Protein AF-A0ABD2KCN2-F1 (afdb_monomer)

InterPro domains:
  IPR000612 Proteolipid membrane potential modulator [PF01679] (24-72)
  IPR000612 Proteolipid membrane potential modulator [PS01309] (28-43)
  IPR000612 Proteolipid membrane potential modulator [PTHR21659] (23-71)

Solvent-accessible surface area (backbone atoms only — not comparable to full-atom values): 3998 Å² total; per-residue (Å²): 107,72,70,59,52,52,53,53,53,51,48,54,60,50,53,58,56,54,54,58,52,49,54,52,52,42,55,54,27,15,74,78,39,26,50,57,25,43,40,72,73,60,52,82,48,59,68,61,38,52,49,31,51,53,30,42,74,78,36,59,65,61,15,30,54,51,25,49,46,52,76,74,76,106

pLDDT: mean 82.81, std 6.3, range [63.84, 90.81]

Secondary structure (DSSP, 8-state):
-HHHHHHHHHHHHHHHHHHHHHHHHHHHHHHH-HHHHHHHHHSS-HHHHHHHHHHHHH-HHHHHHHHHHHHHH-

Sequence (74 aa):
MALLVIFHLKQSATEVKMVEVQQLIELIFCILLPPVAILLHGGLDILHLILNIVLCILGYVPGIIHALWYCFFS

Mean predicted aligned error: 7.68 Å

Organism: NCBI:txid157864

Radius of gyration: 16.99 Å; Cα contacts (8 Å, |Δi|>4): 52; chains: 1; bounding box: 27×18×58 Å

Structure (mmCIF, N/CA/C/O backbone):
data_AF-A0ABD2KCN2-F1
#
_entry.id   AF-A0ABD2KCN2-F1
#
loop_
_atom_site.group_PDB
_atom_site.id
_atom_site.type_symbol
_atom_site.label_atom_id
_atom_site.label_alt_id
_atom_site.label_comp_id
_atom_site.label_asym_id
_atom_site.label_entity_id
_atom_site.label_seq_id
_atom_site.pdbx_PDB_ins_code
_atom_site.Cartn_x
_atom_site.Cartn_y
_atom_site.Cartn_z
_atom_site.occupancy
_atom_site.B_iso_or_equiv
_atom_site.auth_seq_id
_atom_site.auth_comp_id
_atom_site.auth_asym_id
_atom_site.auth_atom_id
_atom_site.pdbx_PDB_model_num
ATOM 1 N N . MET A 1 1 ? -11.335 -4.837 41.002 1.00 75.75 1 MET A N 1
ATOM 2 C CA . MET A 1 1 ? -11.205 -5.892 39.968 1.00 75.75 1 MET A CA 1
ATOM 3 C C . MET A 1 1 ? -12.164 -5.695 38.795 1.00 75.75 1 MET A C 1
ATOM 5 O O . MET A 1 1 ? -11.661 -5.535 37.695 1.00 75.75 1 MET A O 1
ATOM 9 N N . ALA A 1 2 ? -13.489 -5.607 38.985 1.00 83.44 2 ALA A N 1
ATOM 10 C CA . ALA A 1 2 ? -14.446 -5.421 37.875 1.00 83.44 2 ALA A CA 1
ATOM 11 C C . ALA A 1 2 ? -14.172 -4.183 36.987 1.00 83.44 2 ALA A C 1
ATOM 13 O O . ALA A 1 2 ? -14.188 -4.288 35.766 1.00 83.44 2 ALA A O 1
ATOM 14 N N . LEU A 1 3 ? -13.828 -3.033 37.584 1.00 82.31 3 LEU A N 1
ATOM 15 C CA . LEU A 1 3 ? -13.500 -1.808 36.836 1.00 82.31 3 LEU A CA 1
ATOM 16 C C . LEU A 1 3 ? -12.250 -1.960 35.939 1.00 82.31 3 LEU A C 1
ATOM 18 O O . LEU A 1 3 ? -12.196 -1.401 34.850 1.00 82.31 3 LEU A O 1
ATOM 22 N N . LEU A 1 4 ? -11.263 -2.743 36.392 1.00 82.88 4 LEU A N 1
ATOM 23 C CA . LEU A 1 4 ? -9.991 -2.979 35.697 1.00 82.88 4 LEU A CA 1
ATOM 24 C C . LEU A 1 4 ? -10.188 -3.933 34.506 1.00 82.88 4 LEU A C 1
ATOM 26 O O . LEU A 1 4 ? -9.617 -3.722 33.441 1.00 82.88 4 LEU A O 1
ATOM 30 N N . VAL A 1 5 ? -11.082 -4.918 34.656 1.00 86.12 5 VAL A N 1
ATOM 31 C CA . VAL A 1 5 ? -11.524 -5.791 33.557 1.00 86.12 5 VAL A CA 1
ATOM 32 C C . VAL A 1 5 ? -12.260 -4.979 32.487 1.00 86.12 5 VAL A C 1
ATOM 34 O O . VAL A 1 5 ? -11.937 -5.097 31.311 1.00 86.12 5 VAL A O 1
ATOM 37 N N . ILE A 1 6 ? -13.187 -4.093 32.870 1.00 81.62 6 ILE A N 1
ATOM 38 C CA . ILE A 1 6 ? -13.934 -3.258 31.911 1.00 81.62 6 ILE A CA 1
ATOM 39 C C . ILE A 1 6 ? -13.004 -2.286 31.162 1.00 81.62 6 ILE A C 1
ATOM 41 O O . ILE A 1 6 ? -13.175 -2.084 29.961 1.00 81.62 6 ILE A O 1
ATOM 45 N N . PHE A 1 7 ? -11.996 -1.718 31.834 1.00 84.56 7 PHE A N 1
ATOM 46 C CA . PHE A 1 7 ? -10.999 -0.855 31.193 1.00 84.56 7 PHE A CA 1
ATOM 47 C C . PHE A 1 7 ? -10.166 -1.614 30.147 1.00 84.56 7 PHE A C 1
ATOM 49 O O . PHE A 1 7 ? -10.022 -1.133 29.023 1.00 84.56 7 PHE A O 1
ATOM 56 N N . HIS A 1 8 ? -9.710 -2.833 30.464 1.00 80.19 8 HIS A N 1
ATOM 57 C CA . HIS A 1 8 ? -9.008 -3.685 29.497 1.00 80.19 8 HIS A CA 1
ATOM 58 C C . HIS A 1 8 ? -9.891 -4.097 28.312 1.00 80.19 8 HIS A C 1
ATOM 60 O O . HIS A 1 8 ? -9.442 -4.015 27.171 1.00 80.19 8 HIS A O 1
ATOM 66 N N . LEU A 1 9 ? -11.158 -4.462 28.546 1.00 81.25 9 LEU A N 1
ATOM 67 C CA . LEU A 1 9 ? -12.077 -4.810 27.454 1.00 81.25 9 LEU A CA 1
ATOM 68 C C . LEU A 1 9 ? -12.395 -3.605 26.553 1.00 81.25 9 LEU A C 1
ATOM 70 O O . LEU A 1 9 ? -12.514 -3.751 25.336 1.00 81.25 9 LEU A O 1
ATOM 74 N N . LYS A 1 10 ? -12.476 -2.396 27.125 1.00 80.44 10 LYS A N 1
ATOM 75 C CA . LYS A 1 10 ? -12.663 -1.157 26.355 1.00 80.44 10 LYS A CA 1
ATOM 76 C C . LYS A 1 10 ? -11.436 -0.809 25.514 1.00 80.44 10 LYS A C 1
ATOM 78 O O . LYS A 1 10 ? -11.597 -0.244 24.431 1.00 80.44 10 LYS A O 1
ATOM 83 N N . GLN A 1 11 ? -10.234 -1.154 25.976 1.00 75.00 11 GLN A N 1
ATOM 84 C CA . GLN A 1 11 ? -9.012 -0.945 25.207 1.00 75.00 11 GLN A CA 1
ATOM 85 C C . GLN A 1 11 ? -8.946 -1.889 23.997 1.00 75.00 11 GLN A C 1
ATOM 87 O O . GLN A 1 11 ? -8.726 -1.398 22.895 1.00 75.00 11 GLN A O 1
ATOM 92 N N . SER A 1 12 ? -9.284 -3.177 24.145 1.00 70.00 12 SER A N 1
ATOM 93 C CA . SER A 1 12 ? -9.366 -4.102 22.996 1.00 70.00 12 SER A CA 1
ATOM 94 C C . SER A 1 12 ? -10.424 -3.692 21.968 1.00 70.00 12 SER A C 1
ATOM 96 O O . SER A 1 12 ? -10.169 -3.749 20.770 1.00 70.00 12 SER A O 1
ATOM 98 N N . ALA A 1 13 ? -11.595 -3.215 22.403 1.00 71.06 13 ALA A N 1
ATOM 99 C CA . ALA A 1 13 ? -12.625 -2.740 21.474 1.00 71.06 13 ALA A CA 1
ATOM 100 C C . ALA A 1 13 ? -12.230 -1.440 20.747 1.00 71.06 13 ALA A C 1
ATOM 102 O O . ALA A 1 13 ? -12.674 -1.190 19.627 1.00 71.06 13 ALA A O 1
ATOM 103 N N . THR A 1 14 ? -11.402 -0.602 21.379 1.00 72.56 14 THR A N 1
ATOM 104 C CA . THR A 1 14 ? -10.891 0.623 20.749 1.00 72.56 14 THR A CA 1
ATOM 105 C C . THR A 1 14 ? -9.776 0.289 19.762 1.00 72.56 14 THR A C 1
ATOM 107 O O . THR A 1 14 ? -9.773 0.837 18.670 1.00 72.56 14 THR A O 1
ATOM 110 N N . GLU A 1 15 ? -8.889 -0.649 20.095 1.00 65.44 15 GLU A N 1
ATOM 111 C CA . GLU A 1 15 ? -7.788 -1.087 19.230 1.00 65.44 15 GLU A CA 1
ATOM 112 C C . GLU A 1 15 ? -8.298 -1.678 17.906 1.00 65.44 15 GLU A C 1
ATOM 114 O O . GLU A 1 15 ? -7.880 -1.236 16.838 1.00 65.44 15 GLU A O 1
ATOM 119 N N . VAL A 1 16 ? -9.301 -2.563 17.961 1.00 68.62 16 VAL A N 1
ATOM 120 C CA . VAL A 1 16 ? -9.910 -3.174 16.762 1.00 68.62 16 VAL A CA 1
ATOM 121 C C . VAL A 1 16 ? -10.537 -2.124 15.839 1.00 68.62 16 VAL A C 1
ATOM 123 O O . VAL A 1 16 ? -10.424 -2.219 14.620 1.00 68.62 16 VAL A O 1
ATOM 126 N N . LYS A 1 17 ? -11.148 -1.074 16.401 1.00 70.00 17 LYS A N 1
ATOM 127 C CA . LYS A 1 17 ? -11.770 -0.013 15.599 1.00 70.00 17 LYS A CA 1
ATOM 128 C C . LYS A 1 17 ? -10.743 0.829 14.838 1.00 70.00 17 LYS A C 1
ATOM 130 O O . LYS A 1 17 ? -11.058 1.322 13.762 1.00 70.00 17 LYS A O 1
ATOM 135 N N . MET A 1 18 ? -9.538 1.011 15.377 1.00 63.84 18 MET A N 1
ATOM 136 C CA . MET A 1 18 ? -8.502 1.811 14.712 1.00 63.84 18 MET A CA 1
ATOM 137 C C . MET A 1 18 ? -7.865 1.050 13.542 1.00 63.84 18 MET A C 1
ATOM 139 O O . MET A 1 18 ? -7.519 1.668 12.539 1.00 63.84 18 MET A O 1
ATOM 143 N N . VAL A 1 19 ? -7.781 -0.282 13.639 1.00 71.19 19 VAL A N 1
ATOM 144 C CA . VAL A 1 19 ? -7.235 -1.146 12.580 1.00 71.19 19 VAL A CA 1
ATOM 145 C C . VAL A 1 19 ? -8.100 -1.107 11.312 1.00 71.19 19 VAL A C 1
ATOM 147 O O . VAL A 1 19 ? -7.559 -0.943 10.223 1.00 71.19 19 VAL A O 1
ATOM 150 N N . GLU A 1 20 ? -9.433 -1.153 11.421 1.00 76.44 20 GLU A N 1
ATOM 151 C CA . GLU A 1 20 ? -10.304 -1.100 10.228 1.00 76.44 20 GLU A CA 1
ATOM 152 C C . GLU A 1 20 ? -10.235 0.245 9.489 1.00 76.44 20 GLU A C 1
ATOM 154 O O . GLU A 1 20 ? -10.280 0.301 8.259 1.00 76.44 20 GLU A O 1
ATOM 159 N N . VAL A 1 21 ? -10.107 1.349 10.232 1.00 80.94 21 VAL A N 1
ATOM 160 C CA . VAL A 1 21 ? -10.015 2.688 9.632 1.00 80.94 21 VAL A CA 1
ATOM 161 C C . VAL A 1 21 ? -8.693 2.844 8.879 1.00 80.94 21 VAL A C 1
ATOM 163 O O . VAL A 1 21 ? -8.683 3.444 7.806 1.00 80.94 21 VAL A O 1
ATOM 166 N N . GLN A 1 22 ? -7.602 2.265 9.391 1.00 80.75 22 GLN A N 1
ATOM 167 C CA . GLN A 1 22 ? -6.300 2.248 8.723 1.00 80.75 22 GLN A CA 1
ATOM 168 C C . GLN A 1 22 ? -6.389 1.555 7.353 1.00 80.75 22 GLN A C 1
ATOM 170 O O . GLN A 1 22 ? -5.998 2.139 6.345 1.00 80.75 22 GLN A O 1
ATOM 175 N N . GLN A 1 23 ? -7.012 0.373 7.297 1.00 83.19 23 GLN A N 1
ATOM 176 C CA . GLN A 1 23 ? -7.198 -0.381 6.050 1.00 83.19 23 GLN A CA 1
ATOM 177 C C . GLN A 1 23 ? -8.092 0.359 5.046 1.00 83.19 23 GLN A C 1
ATOM 179 O O . GLN A 1 23 ? -7.836 0.347 3.841 1.00 83.19 23 GLN A O 1
ATOM 184 N N . LEU A 1 24 ? -9.132 1.049 5.528 1.00 86.25 24 LEU A N 1
ATOM 185 C CA . LEU A 1 24 ? -9.985 1.875 4.673 1.00 86.25 24 LEU A CA 1
ATOM 186 C C . LEU A 1 24 ? -9.217 3.065 4.079 1.00 86.25 24 LEU A C 1
ATOM 188 O O . LEU A 1 24 ? -9.372 3.373 2.896 1.00 86.25 24 LEU A O 1
ATOM 192 N N . ILE A 1 25 ? -8.390 3.733 4.887 1.00 87.69 25 ILE A N 1
ATOM 193 C CA . ILE A 1 25 ? -7.540 4.841 4.435 1.00 87.69 25 ILE A CA 1
ATOM 194 C C . ILE A 1 25 ? -6.546 4.334 3.383 1.00 87.69 25 ILE A C 1
ATOM 196 O O . ILE A 1 25 ? -6.433 4.928 2.310 1.00 87.69 25 ILE A O 1
ATOM 200 N N . GLU A 1 26 ? -5.879 3.216 3.650 1.00 87.69 26 GLU A N 1
ATOM 201 C CA . GLU A 1 26 ? -4.929 2.577 2.736 1.00 87.69 26 GLU A CA 1
ATOM 202 C C . GLU A 1 26 ? -5.568 2.183 1.395 1.00 87.69 26 GLU A C 1
ATOM 204 O O . GLU A 1 26 ? -4.990 2.435 0.334 1.00 87.69 26 GLU A O 1
ATOM 209 N N . LEU A 1 27 ? -6.798 1.660 1.418 1.00 89.69 27 LEU A N 1
ATOM 210 C CA . LEU A 1 27 ? -7.564 1.332 0.215 1.00 89.69 27 LEU A CA 1
ATOM 211 C C . LEU A 1 27 ? -7.867 2.576 -0.636 1.00 89.69 27 LEU A C 1
ATOM 213 O O . LEU A 1 27 ? -7.714 2.547 -1.860 1.00 89.69 27 LEU A O 1
ATOM 217 N N . ILE A 1 28 ? -8.273 3.680 -0.002 1.00 90.81 28 ILE A N 1
ATOM 218 C CA . ILE A 1 28 ? -8.536 4.952 -0.695 1.00 90.81 28 ILE A CA 1
ATOM 219 C C . ILE A 1 28 ? -7.243 5.484 -1.326 1.00 90.81 28 ILE A C 1
ATOM 221 O O . ILE A 1 28 ? -7.244 5.903 -2.488 1.00 90.81 28 ILE A O 1
ATOM 225 N N . PHE A 1 29 ? -6.127 5.422 -0.596 1.00 89.19 29 PHE A N 1
ATOM 226 C CA . PHE A 1 29 ? -4.826 5.826 -1.122 1.00 89.19 29 PHE A CA 1
ATOM 227 C C . PHE A 1 29 ? -4.347 4.918 -2.261 1.00 89.19 29 PHE A C 1
ATOM 229 O O . PHE A 1 29 ? -3.805 5.449 -3.226 1.00 89.19 29 PHE A O 1
ATOM 236 N N . CYS A 1 30 ? -4.599 3.604 -2.237 1.00 88.06 30 CYS A N 1
ATOM 237 C CA . CYS A 1 30 ? -4.218 2.698 -3.333 1.00 88.06 30 CYS A CA 1
ATOM 238 C C . CYS A 1 30 ? -4.818 3.111 -4.686 1.00 88.06 30 CYS A C 1
ATOM 240 O O . CYS A 1 30 ? -4.182 2.923 -5.723 1.00 88.06 30 CYS A O 1
ATOM 242 N N . ILE A 1 31 ? -6.032 3.674 -4.684 1.00 87.88 31 ILE A N 1
ATOM 243 C CA . ILE A 1 31 ? -6.751 4.071 -5.903 1.00 87.88 31 ILE A CA 1
ATOM 244 C C . ILE A 1 31 ? -6.430 5.510 -6.314 1.00 87.88 31 ILE A C 1
ATOM 246 O O . ILE A 1 31 ? -6.414 5.798 -7.509 1.00 87.88 31 ILE A O 1
ATOM 250 N N . LEU A 1 32 ? -6.212 6.419 -5.356 1.00 88.50 32 LEU A N 1
ATOM 251 C CA . LEU A 1 32 ? -5.975 7.841 -5.629 1.00 88.50 32 LEU A CA 1
ATOM 252 C C . LEU A 1 32 ? -4.489 8.151 -5.875 1.00 88.50 32 LEU A C 1
ATOM 254 O O . LEU A 1 32 ? -4.149 8.893 -6.792 1.00 88.50 32 LEU A O 1
ATOM 258 N N . LEU A 1 33 ? -3.609 7.612 -5.027 1.00 88.12 33 LEU A N 1
ATOM 259 C CA . LEU A 1 33 ? -2.156 7.765 -5.089 1.00 88.12 33 LEU A CA 1
ATOM 260 C C . LEU A 1 33 ? -1.484 6.422 -4.729 1.00 88.12 33 LEU A C 1
ATOM 262 O O . LEU A 1 33 ? -0.955 6.275 -3.621 1.00 88.12 33 LEU A O 1
ATOM 266 N N . PRO A 1 34 ? -1.448 5.459 -5.673 1.00 84.69 34 PRO A N 1
ATOM 267 C CA . PRO A 1 34 ? -0.843 4.144 -5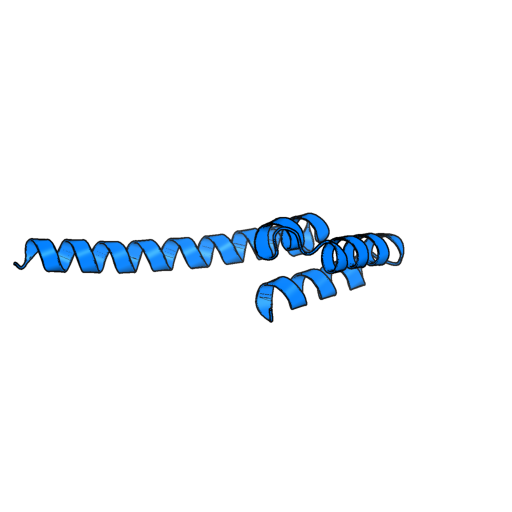.468 1.00 84.69 34 PRO A CA 1
ATOM 268 C C . PRO A 1 34 ? 0.551 4.167 -4.801 1.00 84.69 34 PRO A C 1
ATOM 270 O O . PRO A 1 34 ? 0.764 3.402 -3.858 1.00 84.69 34 PRO A O 1
ATOM 273 N N . PRO A 1 35 ? 1.513 5.030 -5.206 1.00 86.38 35 PRO A N 1
ATOM 274 C CA . PRO A 1 35 ? 2.840 5.050 -4.582 1.00 86.38 35 PRO A CA 1
ATOM 275 C C . PRO A 1 35 ? 2.829 5.559 -3.133 1.00 86.38 35 PRO A C 1
ATOM 277 O O . PRO A 1 35 ? 3.675 5.155 -2.342 1.00 86.38 35 PRO A O 1
ATOM 280 N N . VAL A 1 36 ? 1.867 6.406 -2.753 1.00 86.94 36 VAL A N 1
ATOM 281 C CA . VAL A 1 36 ? 1.749 6.899 -1.371 1.00 86.94 36 VAL A CA 1
ATOM 282 C C . VAL A 1 36 ? 1.199 5.808 -0.455 1.00 86.94 36 VAL A C 1
ATOM 284 O O . VAL A 1 36 ? 1.664 5.686 0.673 1.00 86.94 36 VAL A O 1
ATOM 287 N N . ALA A 1 37 ? 0.277 4.973 -0.945 1.00 86.38 37 ALA A N 1
ATOM 288 C CA . ALA A 1 37 ? -0.237 3.836 -0.180 1.00 86.38 37 ALA A CA 1
ATOM 289 C C . ALA A 1 37 ? 0.879 2.855 0.212 1.00 86.38 37 ALA A C 1
ATOM 291 O O . ALA A 1 37 ? 0.992 2.488 1.377 1.00 86.38 37 ALA A O 1
ATOM 292 N N . ILE A 1 38 ? 1.758 2.506 -0.737 1.00 86.56 38 ILE A N 1
ATOM 293 C CA . ILE A 1 38 ? 2.903 1.613 -0.486 1.00 86.56 38 ILE A CA 1
ATOM 294 C C . ILE A 1 38 ? 3.881 2.236 0.514 1.00 86.56 38 ILE A C 1
ATOM 296 O O . ILE A 1 38 ? 4.404 1.534 1.370 1.00 86.56 38 ILE A O 1
ATOM 300 N N . LEU A 1 39 ? 4.105 3.551 0.449 1.00 87.19 39 LEU A N 1
ATOM 301 C CA . LEU A 1 39 ? 4.977 4.242 1.400 1.00 87.19 39 LEU A CA 1
ATOM 302 C C . LEU A 1 39 ? 4.399 4.245 2.827 1.00 87.19 39 LEU A C 1
ATOM 304 O O . LEU A 1 39 ? 5.145 4.142 3.795 1.00 87.19 39 LEU A O 1
ATOM 308 N N . LEU A 1 40 ? 3.077 4.386 2.965 1.00 82.81 40 LEU A N 1
ATOM 309 C CA . LEU A 1 40 ? 2.406 4.404 4.268 1.00 82.81 40 LEU A CA 1
ATOM 310 C C . LEU A 1 40 ? 2.287 3.004 4.881 1.00 82.81 40 LEU A C 1
ATOM 312 O O . LEU A 1 40 ? 2.443 2.873 6.092 1.00 82.81 40 LEU A O 1
ATOM 316 N N . HIS A 1 41 ? 2.043 1.983 4.056 1.00 82.56 41 HIS A N 1
ATOM 317 C CA . HIS A 1 41 ? 1.891 0.597 4.502 1.00 82.56 41 HIS A CA 1
ATOM 318 C C . HIS A 1 41 ? 3.245 -0.116 4.673 1.00 82.5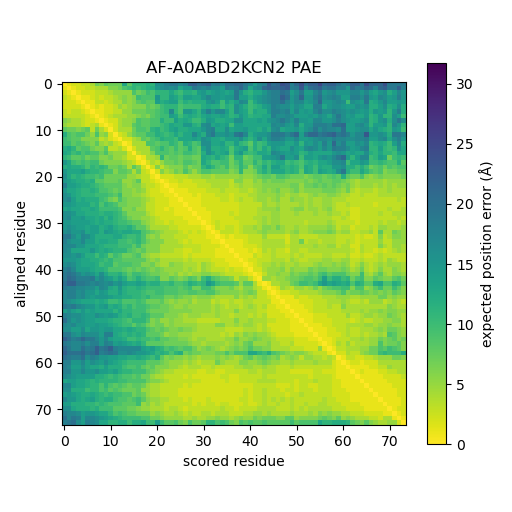6 41 HIS A C 1
ATOM 320 O O . HIS A 1 41 ? 3.517 -0.708 5.712 1.00 82.56 41 HIS A O 1
ATOM 326 N N . GLY A 1 42 ? 4.124 -0.017 3.672 1.00 77.75 42 GLY A N 1
ATOM 327 C CA . GLY A 1 42 ? 5.430 -0.687 3.620 1.00 77.75 42 GLY A CA 1
ATOM 328 C C . GLY A 1 42 ? 6.615 0.140 4.123 1.00 77.75 42 GLY A C 1
ATOM 329 O O . GLY A 1 42 ? 7.725 -0.369 4.273 1.00 77.75 42 GLY A O 1
ATOM 330 N N . GLY A 1 43 ? 6.429 1.438 4.373 1.00 79.19 43 GLY A N 1
ATOM 331 C CA . GLY A 1 43 ? 7.510 2.324 4.800 1.00 79.19 43 GLY A CA 1
ATOM 332 C C . GLY A 1 43 ? 8.551 2.570 3.699 1.00 79.19 43 GLY A C 1
ATOM 333 O O . GLY A 1 43 ? 8.275 3.223 2.694 1.00 79.19 43 GLY A O 1
ATOM 334 N N . LEU A 1 44 ? 9.781 2.088 3.911 1.00 73.31 44 LEU A N 1
ATOM 335 C CA . LEU A 1 44 ? 10.950 2.325 3.046 1.00 73.31 44 LEU A CA 1
ATOM 336 C C . LEU A 1 44 ? 11.236 1.168 2.081 1.00 73.31 44 LEU A C 1
ATOM 338 O O . LEU A 1 44 ? 12.389 0.935 1.711 1.00 73.31 44 LEU A O 1
ATOM 342 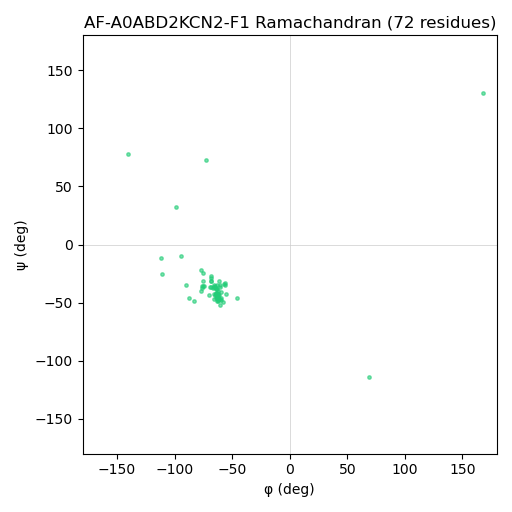N N . ASP A 1 45 ? 10.200 0.473 1.622 1.00 79.06 45 ASP A N 1
ATOM 343 C CA . ASP A 1 45 ? 10.325 -0.497 0.537 1.00 79.06 45 ASP A CA 1
ATOM 344 C C . ASP A 1 45 ? 10.525 0.213 -0.812 1.00 79.06 45 ASP A C 1
ATOM 346 O O . ASP A 1 45 ? 9.657 0.291 -1.686 1.00 79.06 45 ASP A O 1
ATOM 350 N N . ILE A 1 46 ? 11.737 0.752 -0.972 1.00 78.88 46 ILE A N 1
ATOM 351 C CA . ILE A 1 46 ? 12.194 1.556 -2.112 1.00 78.88 46 ILE A CA 1
ATOM 352 C C . ILE A 1 46 ? 12.009 0.790 -3.426 1.00 78.88 46 ILE A C 1
ATOM 354 O O . ILE A 1 46 ? 11.687 1.391 -4.448 1.00 78.88 46 ILE A O 1
ATOM 358 N N . LEU A 1 47 ? 12.153 -0.538 -3.405 1.00 84.62 47 LEU A N 1
ATOM 359 C CA . LEU A 1 47 ? 11.955 -1.377 -4.584 1.00 84.62 47 LEU A CA 1
ATOM 360 C C . LEU A 1 47 ? 10.491 -1.369 -5.055 1.00 84.62 47 LEU A C 1
ATOM 362 O O . LEU A 1 47 ? 10.240 -1.140 -6.236 1.00 84.62 47 LEU A O 1
ATOM 366 N N . HIS A 1 48 ? 9.531 -1.547 -4.142 1.00 84.75 48 HIS A N 1
ATOM 367 C 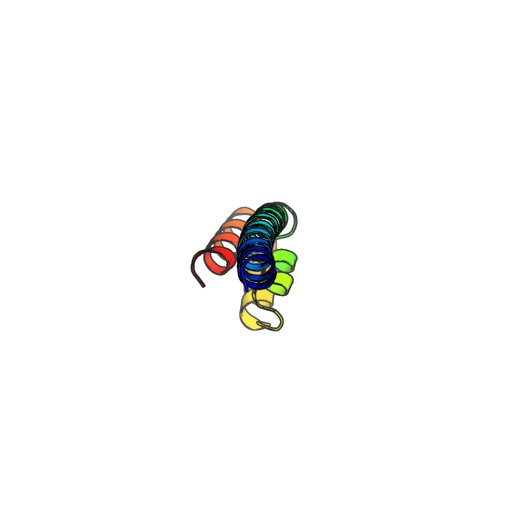CA . HIS A 1 48 ? 8.096 -1.521 -4.450 1.00 84.75 48 HIS A CA 1
ATOM 368 C C . HIS A 1 48 ? 7.611 -0.120 -4.833 1.00 84.75 48 HIS A C 1
ATOM 370 O O . HIS A 1 48 ? 6.803 0.029 -5.753 1.00 84.75 48 HIS A O 1
ATOM 376 N N . LEU A 1 49 ? 8.157 0.918 -4.193 1.00 85.31 49 LEU A N 1
ATOM 377 C CA . LEU A 1 49 ? 7.864 2.307 -4.534 1.00 85.31 49 LEU A CA 1
ATOM 378 C C . LEU A 1 49 ? 8.323 2.645 -5.961 1.00 85.31 49 LEU A C 1
ATOM 380 O O . LEU A 1 49 ? 7.545 3.185 -6.747 1.00 85.31 49 LEU A O 1
ATOM 384 N N . ILE A 1 50 ? 9.563 2.289 -6.317 1.00 85.50 50 ILE A N 1
ATOM 385 C CA . ILE A 1 50 ? 10.103 2.505 -7.667 1.00 85.50 50 ILE A CA 1
ATOM 386 C C . ILE A 1 50 ? 9.309 1.693 -8.689 1.00 85.50 50 ILE A C 1
ATOM 388 O O . ILE A 1 50 ? 8.960 2.224 -9.744 1.00 85.50 50 ILE A O 1
ATOM 392 N N . LEU A 1 51 ? 8.974 0.439 -8.3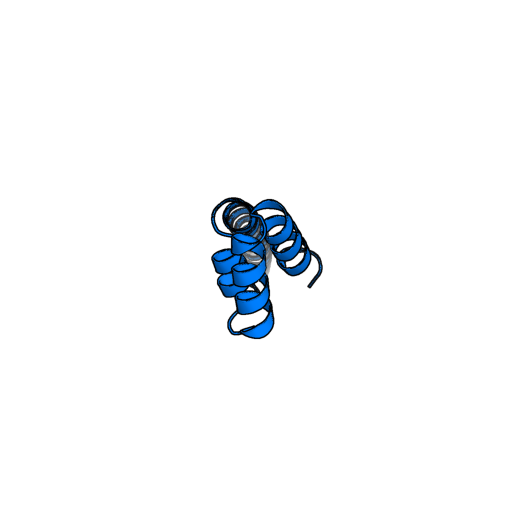71 1.00 87.06 51 LEU A N 1
ATOM 393 C CA . LEU A 1 51 ? 8.162 -0.403 -9.242 1.00 87.06 51 LEU A CA 1
ATOM 394 C C . LEU A 1 51 ? 6.806 0.264 -9.519 1.00 87.06 51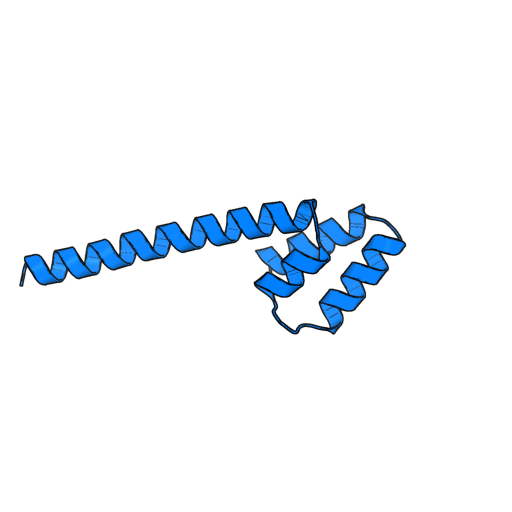 LEU A C 1
ATOM 396 O O . LEU A 1 51 ? 6.440 0.435 -10.677 1.00 87.06 51 LEU A O 1
ATOM 400 N N . ASN A 1 52 ? 6.095 0.725 -8.486 1.00 85.56 52 ASN A N 1
ATOM 401 C CA . ASN A 1 52 ? 4.789 1.363 -8.654 1.00 85.56 52 ASN A CA 1
ATOM 402 C C . ASN A 1 52 ? 4.871 2.692 -9.428 1.00 85.56 52 ASN A C 1
ATOM 404 O O . ASN A 1 52 ? 4.008 2.988 -10.250 1.00 85.56 52 ASN A O 1
ATOM 408 N N . ILE A 1 53 ? 5.943 3.469 -9.247 1.00 85.81 53 ILE A N 1
ATOM 409 C CA . ILE A 1 53 ? 6.195 4.680 -10.046 1.00 85.81 53 ILE A CA 1
ATOM 410 C C . ILE A 1 53 ? 6.386 4.326 -11.529 1.00 85.81 53 ILE A C 1
ATOM 412 O O . ILE A 1 53 ? 5.787 4.966 -12.394 1.00 85.81 53 ILE A O 1
ATOM 416 N N . VAL A 1 54 ? 7.171 3.289 -11.834 1.00 88.50 54 VAL A N 1
ATOM 417 C CA . VAL A 1 54 ? 7.374 2.808 -13.210 1.00 88.50 54 VAL A CA 1
ATOM 418 C C . VAL A 1 54 ? 6.066 2.282 -13.805 1.00 88.50 54 VAL A C 1
ATOM 420 O O . VAL A 1 54 ? 5.747 2.605 -14.951 1.00 88.50 54 VAL A O 1
ATOM 423 N N . LEU A 1 55 ? 5.281 1.526 -13.030 1.00 86.12 55 LEU A N 1
ATOM 424 C CA . LEU A 1 55 ? 3.977 1.023 -13.460 1.00 86.12 55 LEU A CA 1
ATOM 425 C C . LEU A 1 55 ? 3.018 2.179 -13.746 1.00 86.12 55 LEU A C 1
ATOM 427 O O . LEU A 1 55 ? 2.438 2.182 -14.821 1.00 86.12 55 LEU A O 1
ATOM 431 N N . CYS A 1 56 ? 2.921 3.191 -12.879 1.00 83.69 56 CYS A N 1
ATOM 432 C CA . CYS A 1 56 ? 2.087 4.377 -13.112 1.00 83.69 56 CYS A CA 1
ATOM 433 C C . CYS A 1 56 ? 2.418 5.104 -1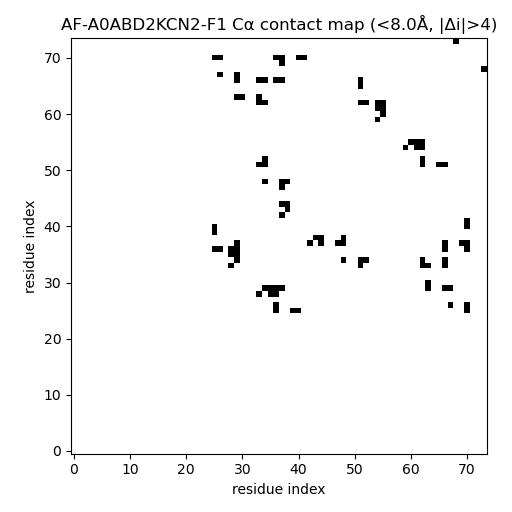4.426 1.00 83.69 56 CYS A C 1
ATOM 435 O O . CYS A 1 56 ? 1.507 5.615 -15.075 1.00 83.69 56 CYS A O 1
ATOM 437 N N . ILE A 1 57 ? 3.692 5.131 -14.834 1.00 82.19 57 ILE A N 1
ATOM 438 C CA . ILE A 1 57 ? 4.128 5.743 -16.101 1.00 82.19 57 ILE A CA 1
ATOM 439 C C . ILE A 1 57 ? 3.795 4.845 -17.309 1.00 82.19 57 ILE A C 1
ATOM 441 O O . ILE A 1 57 ? 3.424 5.357 -18.364 1.00 82.19 57 ILE A O 1
ATOM 445 N N . LEU A 1 58 ? 3.886 3.517 -17.167 1.00 84.44 58 LEU A N 1
ATOM 446 C CA . LEU A 1 58 ? 3.506 2.531 -18.197 1.00 84.44 58 LEU A CA 1
ATOM 447 C C . LEU A 1 58 ? 1.983 2.350 -18.337 1.00 84.44 58 LEU A C 1
ATOM 449 O O . LEU A 1 58 ? 1.495 1.952 -19.394 1.00 84.44 58 LEU A O 1
ATOM 453 N N . GLY A 1 59 ? 1.232 2.643 -17.279 1.00 81.25 59 GLY A N 1
ATOM 454 C CA . GLY A 1 59 ? -0.219 2.580 -17.213 1.00 81.25 59 GLY A CA 1
ATOM 455 C C . GLY A 1 59 ? -0.700 2.697 -15.767 1.00 81.25 59 GLY A C 1
ATOM 456 O O . GLY A 1 59 ? -0.267 1.968 -14.885 1.00 81.25 59 GLY A O 1
ATOM 457 N N . TYR A 1 60 ? -1.656 3.578 -15.497 1.00 83.25 60 TYR A N 1
ATOM 458 C CA . TYR A 1 60 ? -2.153 3.782 -14.130 1.00 83.25 60 TYR A CA 1
ATOM 459 C C . TYR A 1 60 ? -2.769 2.510 -13.509 1.00 83.25 60 TYR A C 1
ATOM 461 O O . TYR A 1 60 ? -2.601 2.229 -12.325 1.00 83.25 60 TYR A O 1
ATOM 469 N N . VAL A 1 61 ? -3.433 1.695 -14.336 1.00 87.62 61 VAL A N 1
ATOM 470 C CA . VAL A 1 61 ? -4.134 0.469 -13.923 1.00 87.62 61 VAL A CA 1
ATOM 471 C C . VAL A 1 61 ? -3.209 -0.576 -13.275 1.00 87.62 61 VAL A C 1
ATOM 473 O O . VAL A 1 61 ? -3.528 -1.010 -12.167 1.00 87.62 61 VAL A O 1
ATOM 476 N N . PRO A 1 62 ? -2.073 -0.995 -13.880 1.00 88.62 62 PRO A N 1
ATOM 477 C CA . PRO A 1 62 ? -1.173 -1.947 -13.231 1.00 88.62 62 PRO A CA 1
ATOM 478 C C . PRO A 1 62 ? -0.598 -1.423 -11.905 1.00 88.62 62 PRO A C 1
ATOM 480 O O . PRO A 1 62 ? -0.409 -2.220 -10.988 1.00 88.62 62 PRO A O 1
ATOM 483 N N . GLY A 1 63 ? -0.384 -0.108 -11.758 1.00 89.19 63 GLY A N 1
ATOM 484 C CA . GLY A 1 63 ? 0.073 0.492 -10.497 1.00 89.19 63 GLY A CA 1
ATOM 485 C C . GLY A 1 63 ? -0.929 0.324 -9.347 1.00 89.19 63 GLY A C 1
ATOM 486 O O . GLY A 1 63 ? -0.544 -0.057 -8.240 1.00 89.19 63 GLY A O 1
ATOM 487 N N . ILE A 1 64 ? -2.230 0.502 -9.619 1.00 89.81 64 ILE A N 1
ATOM 488 C CA . ILE A 1 64 ? -3.298 0.250 -8.631 1.00 89.81 64 ILE A CA 1
ATOM 489 C C . ILE A 1 64 ? -3.319 -1.226 -8.217 1.00 89.81 64 ILE A C 1
ATOM 491 O O . ILE A 1 64 ? -3.406 -1.526 -7.030 1.00 89.81 64 ILE A O 1
ATOM 495 N N . ILE A 1 65 ? -3.225 -2.154 -9.179 1.00 90.62 65 ILE A N 1
ATOM 496 C CA . ILE A 1 65 ? -3.240 -3.598 -8.889 1.00 90.62 65 ILE A CA 1
ATOM 497 C C . ILE A 1 65 ? -2.050 -3.973 -8.000 1.00 90.62 65 ILE A C 1
ATOM 499 O O . ILE A 1 65 ? -2.223 -4.710 -7.031 1.00 90.62 65 ILE A O 1
ATOM 503 N N . HIS A 1 66 ? -0.859 -3.445 -8.299 1.00 89.50 66 HIS A N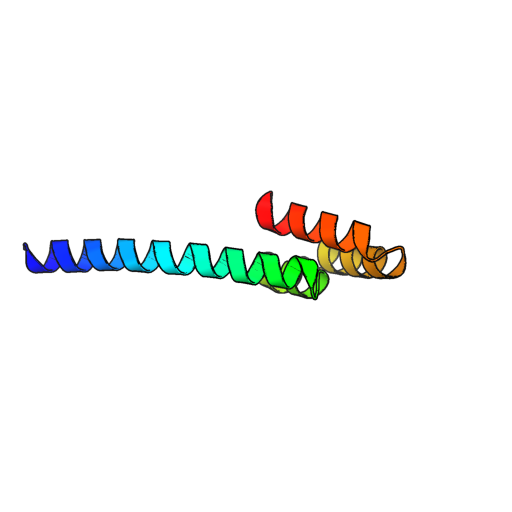 1
ATOM 504 C CA . HIS A 1 66 ? 0.326 -3.687 -7.479 1.00 89.50 66 HIS A CA 1
ATOM 505 C C . HIS A 1 66 ? 0.167 -3.131 -6.058 1.00 89.50 66 HIS A C 1
ATOM 507 O O . HIS A 1 66 ? 0.478 -3.837 -5.102 1.00 89.50 66 HIS A O 1
ATOM 513 N N . ALA A 1 67 ? -0.359 -1.909 -5.910 1.00 89.25 67 ALA A N 1
ATOM 514 C CA . ALA A 1 67 ? -0.608 -1.305 -4.602 1.00 89.25 67 ALA A CA 1
ATOM 515 C C . ALA A 1 67 ? -1.635 -2.100 -3.782 1.00 89.25 67 ALA A C 1
ATOM 517 O O . ALA A 1 67 ? -1.379 -2.392 -2.619 1.00 89.25 67 ALA A O 1
ATOM 518 N N . LEU A 1 68 ? -2.751 -2.517 -4.393 1.00 90.75 68 LEU A N 1
ATOM 519 C CA . LEU A 1 68 ? -3.759 -3.355 -3.733 1.00 90.75 68 LEU A CA 1
ATOM 520 C C . LEU A 1 68 ? -3.190 -4.712 -3.316 1.00 90.75 68 LEU A C 1
ATOM 522 O O . LEU A 1 68 ? -3.472 -5.177 -2.217 1.00 90.75 68 LEU A O 1
ATOM 526 N N . TRP A 1 69 ? -2.394 -5.351 -4.176 1.00 89.19 69 TRP A N 1
ATOM 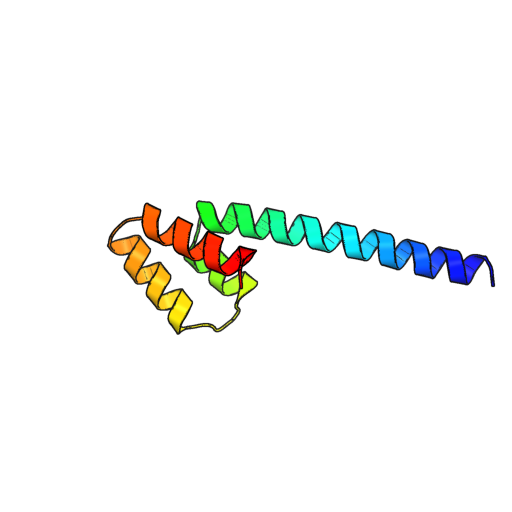527 C CA . TRP A 1 69 ? -1.775 -6.628 -3.836 1.00 89.19 69 TRP A CA 1
ATOM 528 C C . TRP A 1 69 ? -0.827 -6.479 -2.647 1.00 89.19 69 TRP A C 1
ATOM 530 O O . TRP A 1 69 ? -0.944 -7.219 -1.679 1.00 89.19 69 TRP A O 1
ATOM 540 N N . TYR A 1 70 ? 0.049 -5.479 -2.684 1.00 86.62 70 TYR A N 1
ATOM 541 C CA . TYR A 1 70 ? 1.000 -5.234 -1.608 1.00 86.62 70 TYR A CA 1
ATOM 542 C C . TYR A 1 70 ? 0.303 -4.867 -0.285 1.00 86.62 70 TYR A C 1
ATOM 544 O O . TYR A 1 70 ? 0.660 -5.397 0.751 1.00 86.62 70 TYR A O 1
ATOM 552 N N . CYS A 1 71 ? -0.736 -4.030 -0.309 1.00 85.00 71 CYS A N 1
ATOM 553 C CA . CYS A 1 71 ? -1.399 -3.546 0.908 1.00 85.00 71 CYS A CA 1
ATOM 554 C C . CYS A 1 71 ? -2.352 -4.564 1.572 1.00 85.00 71 CYS A C 1
ATOM 556 O O . CYS A 1 71 ? -2.694 -4.409 2.742 1.00 85.00 71 CYS A O 1
ATOM 558 N N . PHE A 1 72 ? -2.842 -5.567 0.828 1.00 84.31 72 PHE A N 1
ATOM 559 C CA . PHE A 1 72 ? -3.784 -6.577 1.344 1.00 84.31 72 PHE A CA 1
ATOM 560 C C . PHE A 1 72 ? -3.196 -7.983 1.482 1.00 84.31 72 PHE A C 1
ATOM 562 O O . PHE A 1 72 ? -3.732 -8.780 2.251 1.00 84.31 72 PHE A O 1
ATOM 569 N N . PHE A 1 73 ? -2.167 -8.324 0.704 1.00 82.50 73 PHE A N 1
ATOM 570 C CA . PHE A 1 73 ? -1.575 -9.665 0.699 1.00 82.50 73 PHE A CA 1
ATOM 571 C C . PHE A 1 73 ? -0.154 -9.714 1.264 1.00 82.50 73 PHE A C 1
ATOM 573 O O . PHE A 1 73 ? 0.340 -10.826 1.470 1.00 82.50 73 PHE A O 1
ATOM 580 N N . SER A 1 74 ? 0.496 -8.565 1.474 1.00 73.44 74 SER A N 1
ATOM 581 C CA . SER A 1 74 ? 1.807 -8.482 2.125 1.00 73.44 74 SER A CA 1
ATOM 582 C C . SER A 1 74 ? 1.672 -8.179 3.612 1.00 73.44 74 SER A C 1
ATOM 584 O O . SER A 1 74 ? 2.626 -8.557 4.329 1.00 73.44 74 SER A O 1
#

Foldseek 3Di:
DVVVVVVVVVVVVVVVVVVVVLLVVLLVCLLVPLLVSCCVQVPPPVVLSVVLVVVVVVPVVVSSVSSVCNNPVD